Protein AF-A0A521KQH6-F1 (afdb_monomer)

Solvent-accessible surface area (backbone atoms only — not comparable to full-atom values): 3441 Å² total; per-residue (Å²): 130,53,82,46,77,36,83,55,60,48,76,68,36,46,51,55,44,48,52,43,38,75,74,62,29,51,63,43,76,50,62,84,82,61,40,67,59,29,68,74,71,26,49,77,44,86,47,98,89,57,68,46,78,42,75,116

Foldseek 3Di:
DEEEEQDDPDLVSLVVLQVCVVVVYHYHYDDDPCCVVCQVQNRWDDDPVDIGGGHD

Secondary structure (DSSP, 8-state):
--EEEEE--SHHHHHHHHHHHHTT-EEEEE-SSSHHHHHHH-EEE--TT--EEE--

Nearest PDB structures (foldseek):
  8oy0-assembly1_A  TM=4.508E-01  e=4.084E-01  Acinetobacter baumannii ATCC 17978
  8oy0-assembly1_C  TM=4.526E-01  e=6.201E-01  Acinetobacter baumannii ATCC 17978
  8oy0-assembly1_B  TM=4.532E-01  e=7.128E-01  Acinetobacter baumannii ATCC 17978
  2pt2-assembly1_A  TM=2.825E-01  e=2.327E+00  Synechocystis sp. PCC 6803
  1j49-assembly1_B  TM=2.798E-01  e=2.171E+00  Lactobacillus delbrueckii subsp. bulgaricus

pLDDT: mean 94.99, std 4.62, range [73.12, 98.0]

Radius of gyration: 10.51 Å; Cα contacts (8 Å, |Δi|>4): 79; chains: 1; bounding box: 24×22×25 Å

Structure (mmCIF, N/CA/C/O backbone):
data_AF-A0A521KQH6-F1
#
_entry.id   AF-A0A521KQH6-F1
#
loop_
_atom_site.group_PDB
_atom_site.id
_atom_site.type_symbol
_atom_site.label_atom_id
_atom_site.label_alt_id
_atom_site.label_comp_id
_atom_site.label_asym_id
_atom_site.label_entity_id
_atom_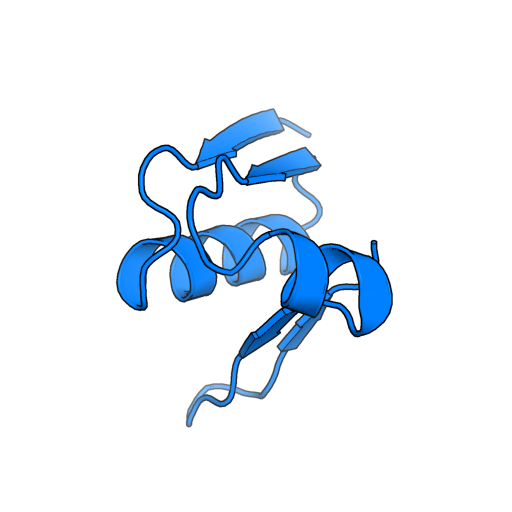site.label_seq_id
_atom_site.pdbx_PDB_ins_code
_atom_site.Cartn_x
_atom_site.Cartn_y
_atom_site.Cartn_z
_atom_site.occupancy
_atom_site.B_iso_or_equiv
_atom_site.auth_seq_id
_atom_site.auth_comp_id
_atom_site.auth_asym_id
_atom_site.auth_atom_id
_atom_site.pdbx_PDB_model_num
ATOM 1 N N . MET A 1 1 ? -10.027 8.345 13.030 1.00 74.62 1 MET A N 1
ATOM 2 C CA . MET A 1 1 ? -9.097 8.527 11.898 1.00 74.62 1 MET A CA 1
ATOM 3 C C . MET A 1 1 ? -7.679 8.399 12.424 1.00 74.62 1 MET A C 1
ATOM 5 O O . MET A 1 1 ? -7.350 9.121 13.357 1.00 74.62 1 MET A O 1
ATOM 9 N N . SER A 1 2 ? -6.871 7.495 11.874 1.00 94.50 2 SER A N 1
ATOM 10 C CA . SER A 1 2 ? -5.461 7.331 12.272 1.00 94.50 2 SER A CA 1
ATOM 11 C C . SER A 1 2 ? -4.564 7.568 11.064 1.00 94.50 2 SER A C 1
ATOM 13 O O . SER A 1 2 ? -4.993 7.302 9.942 1.00 94.50 2 SER A O 1
ATOM 15 N N . ARG A 1 3 ? -3.339 8.045 11.305 1.00 97.94 3 ARG A N 1
ATOM 16 C CA . ARG A 1 3 ? -2.291 8.196 10.287 1.00 97.94 3 ARG A CA 1
ATOM 17 C C . ARG A 1 3 ? -1.328 7.023 10.369 1.00 97.94 3 ARG A C 1
ATOM 19 O O . ARG A 1 3 ? -0.795 6.760 11.446 1.00 97.94 3 ARG A O 1
ATOM 26 N N . VAL A 1 4 ? -1.117 6.327 9.256 1.00 97.94 4 VAL A N 1
ATOM 27 C CA . VAL A 1 4 ? -0.296 5.112 9.199 1.00 97.94 4 VAL A CA 1
ATOM 28 C C . VAL A 1 4 ? 0.733 5.230 8.080 1.00 97.94 4 VAL A C 1
ATOM 30 O O . VAL A 1 4 ? 0.387 5.542 6.946 1.00 97.94 4 VAL A O 1
ATOM 33 N N . ALA A 1 5 ? 1.996 4.944 8.396 1.00 97.94 5 ALA A N 1
ATOM 34 C CA . ALA A 1 5 ? 3.059 4.819 7.407 1.00 97.94 5 ALA A CA 1
ATOM 35 C C . ALA A 1 5 ? 3.376 3.337 7.166 1.00 97.94 5 ALA A C 1
ATOM 37 O O . ALA A 1 5 ? 3.700 2.606 8.103 1.00 97.94 5 ALA A O 1
ATOM 38 N N . ILE A 1 6 ? 3.312 2.901 5.910 1.00 97.44 6 ILE A N 1
ATOM 39 C CA . ILE A 1 6 ? 3.692 1.553 5.491 1.00 97.44 6 ILE A CA 1
ATOM 40 C C . ILE A 1 6 ? 5.150 1.576 5.038 1.00 97.44 6 ILE A C 1
ATOM 42 O O . ILE A 1 6 ? 5.484 2.056 3.953 1.00 97.44 6 ILE A O 1
ATOM 46 N N . ILE A 1 7 ? 6.029 1.042 5.886 1.00 96.25 7 ILE A N 1
ATOM 47 C CA . ILE A 1 7 ? 7.452 0.879 5.584 1.00 96.25 7 ILE A CA 1
ATOM 48 C C . ILE A 1 7 ? 7.668 -0.545 5.071 1.00 96.25 7 ILE A C 1
ATOM 50 O O . ILE A 1 7 ? 7.702 -1.495 5.848 1.00 96.25 7 ILE A O 1
ATOM 54 N N . GLY A 1 8 ? 7.785 -0.688 3.749 1.00 92.75 8 GLY A N 1
ATOM 55 C CA . GLY A 1 8 ? 7.874 -1.990 3.080 1.00 92.75 8 GLY A CA 1
ATOM 56 C C . GLY A 1 8 ? 6.655 -2.290 2.211 1.00 92.75 8 GLY A C 1
ATOM 57 O O . GLY A 1 8 ? 5.891 -3.212 2.485 1.00 92.75 8 GLY A O 1
ATOM 58 N N . SER A 1 9 ? 6.503 -1.528 1.127 1.00 93.00 9 SER A N 1
ATOM 59 C CA . SER A 1 9 ? 5.391 -1.628 0.167 1.00 93.00 9 SER A CA 1
ATOM 60 C C . SER A 1 9 ? 5.569 -2.783 -0.834 1.00 93.00 9 SER A C 1
ATOM 62 O O . SER A 1 9 ? 5.559 -2.589 -2.044 1.00 93.00 9 SER A O 1
ATOM 64 N N . GLY A 1 10 ? 5.820 -3.988 -0.316 1.00 93.06 10 GLY A N 1
ATOM 65 C CA . GLY A 1 10 ? 5.705 -5.237 -1.076 1.00 93.06 10 GLY A CA 1
ATOM 66 C C . GLY A 1 10 ? 4.276 -5.784 -1.018 1.00 93.06 10 GLY A C 1
ATOM 67 O O . GLY A 1 10 ? 3.371 -5.101 -0.550 1.00 93.06 10 GLY A O 1
ATOM 68 N N . ALA A 1 11 ? 4.066 -7.045 -1.407 1.00 94.69 11 ALA A N 1
ATOM 69 C CA . ALA A 1 11 ? 2.727 -7.648 -1.467 1.00 94.69 11 ALA A CA 1
ATOM 70 C C . ALA A 1 11 ? 1.902 -7.472 -0.172 1.00 94.69 11 ALA A C 1
ATOM 72 O O . ALA A 1 11 ? 0.773 -6.991 -0.210 1.00 94.69 11 ALA A O 1
ATOM 73 N N . VAL A 1 12 ? 2.489 -7.802 0.984 1.00 96.62 12 VAL A N 1
ATOM 74 C CA . VAL A 1 12 ? 1.803 -7.728 2.287 1.00 96.62 12 VAL A CA 1
ATOM 75 C C . VAL A 1 12 ? 1.542 -6.282 2.718 1.00 96.62 12 VAL A C 1
ATOM 77 O O . VAL A 1 12 ? 0.447 -5.967 3.180 1.00 96.62 12 VAL A O 1
ATOM 80 N N . GLY A 1 13 ? 2.531 -5.399 2.549 1.00 96.88 13 GLY A N 1
ATOM 81 C CA . GLY A 1 13 ? 2.408 -3.986 2.911 1.00 96.88 13 GLY A CA 1
ATOM 82 C C . GLY A 1 13 ? 1.358 -3.266 2.069 1.00 96.88 13 GLY A C 1
ATOM 83 O O . GLY A 1 13 ? 0.526 -2.549 2.617 1.00 96.88 13 GLY A O 1
ATOM 84 N N . CYS A 1 14 ? 1.339 -3.517 0.758 1.00 96.69 14 CYS A N 1
ATOM 85 C CA . CYS A 1 14 ? 0.322 -2.983 -0.142 1.00 96.69 14 CYS A CA 1
ATOM 86 C C . CYS A 1 14 ? -1.073 -3.513 0.200 1.00 96.69 14 CYS A C 1
ATOM 88 O O . CYS A 1 14 ? -2.003 -2.721 0.278 1.00 96.69 14 CYS A O 1
ATOM 90 N N . TYR A 1 15 ? -1.220 -4.815 0.474 1.00 98.00 15 TYR A N 1
ATOM 91 C CA . TYR A 1 15 ? -2.518 -5.400 0.821 1.00 98.00 15 TYR A CA 1
ATOM 92 C C . TYR A 1 15 ? -3.115 -4.784 2.091 1.00 98.00 15 TYR A C 1
ATOM 94 O O . TYR A 1 15 ? -4.221 -4.246 2.067 1.00 98.00 15 TYR A O 1
ATOM 102 N N . TYR A 1 16 ? -2.382 -4.822 3.207 1.00 97.94 16 TYR A N 1
ATOM 103 C CA . TYR A 1 16 ? -2.910 -4.303 4.470 1.00 97.94 16 TYR A CA 1
ATOM 104 C C . TYR A 1 16 ? -2.981 -2.778 4.489 1.00 97.94 16 TYR A C 1
ATOM 106 O O . TYR A 1 16 ? -3.921 -2.229 5.054 1.00 97.94 16 TYR A O 1
ATOM 114 N N . GLY A 1 17 ? -2.043 -2.088 3.837 1.00 97.56 17 GLY A N 1
ATOM 115 C CA . GLY A 1 17 ? -2.130 -0.643 3.654 1.00 97.56 17 GLY A CA 1
ATOM 116 C C . GLY A 1 17 ? -3.381 -0.241 2.872 1.00 97.56 17 GLY A C 1
ATOM 117 O O . GLY A 1 17 ? -4.085 0.673 3.290 1.00 97.56 17 GLY A O 1
ATOM 118 N N . ALA A 1 18 ? -3.712 -0.963 1.797 1.00 97.62 18 ALA A N 1
ATOM 119 C CA . ALA A 1 18 ? -4.928 -0.719 1.026 1.00 97.62 18 ALA A CA 1
ATOM 120 C C . ALA A 1 18 ? -6.198 -0.993 1.837 1.00 97.62 18 ALA A C 1
ATOM 122 O O . ALA A 1 18 ? -7.122 -0.188 1.802 1.00 97.62 18 ALA A O 1
ATOM 123 N N . ARG A 1 19 ? -6.224 -2.061 2.643 1.00 97.69 19 ARG A N 1
ATOM 124 C CA . ARG A 1 19 ? -7.340 -2.340 3.565 1.00 97.69 19 ARG A CA 1
ATOM 125 C C . ARG A 1 19 ? -7.516 -1.258 4.629 1.00 97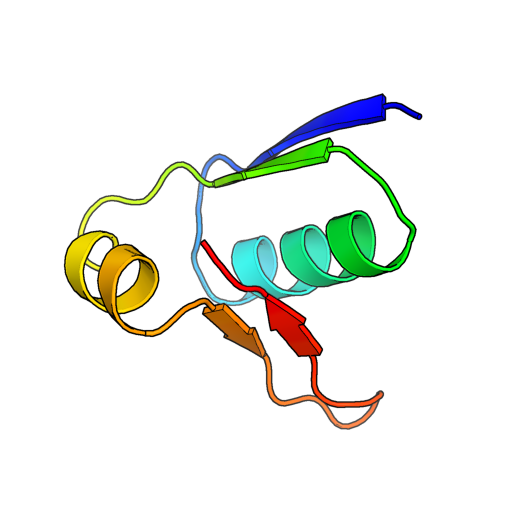.69 19 ARG A C 1
ATOM 127 O O . ARG A 1 19 ? -8.639 -0.906 4.972 1.00 97.69 19 ARG A O 1
ATOM 134 N N . LEU A 1 20 ? -6.418 -0.709 5.145 1.00 97.75 20 LEU A N 1
ATOM 135 C CA . LEU A 1 20 ? -6.472 0.417 6.078 1.00 97.75 20 LEU A CA 1
ATOM 136 C C . LEU A 1 20 ? -7.013 1.682 5.396 1.00 97.75 20 LEU A C 1
ATOM 138 O O . LEU A 1 20 ? -7.823 2.388 5.993 1.00 97.75 20 LEU A O 1
ATOM 142 N N . ALA A 1 21 ? -6.611 1.949 4.154 1.00 97.12 21 ALA A N 1
ATOM 143 C CA . ALA A 1 21 ? -7.128 3.075 3.379 1.00 97.12 21 ALA A CA 1
ATOM 144 C C . ALA A 1 21 ? -8.627 2.914 3.059 1.00 97.12 21 ALA A C 1
ATOM 146 O O . ALA A 1 21 ? -9.393 3.854 3.247 1.00 97.12 21 ALA A O 1
ATOM 147 N N . GLU A 1 22 ? -9.064 1.711 2.672 1.00 96.88 22 GLU A N 1
ATOM 148 C CA . GLU A 1 22 ? -10.476 1.359 2.445 1.00 96.88 22 GLU A CA 1
ATOM 149 C C . GLU A 1 22 ? -11.333 1.569 3.706 1.00 96.88 22 GLU A C 1
ATOM 151 O O . GLU A 1 22 ? -12.445 2.086 3.632 1.00 96.88 22 GLU A O 1
ATOM 156 N N . ALA A 1 23 ? -10.788 1.258 4.887 1.00 96.62 23 ALA A N 1
ATOM 157 C CA . ALA A 1 23 ? -11.426 1.531 6.176 1.00 96.62 23 ALA A CA 1
ATOM 158 C C . ALA A 1 23 ? -11.417 3.025 6.580 1.00 96.62 23 ALA A C 1
ATOM 160 O O . ALA A 1 23 ? -11.863 3.379 7.674 1.00 96.62 23 ALA A O 1
ATOM 161 N N . GLY A 1 24 ? -10.912 3.913 5.718 1.00 96.56 24 GLY A N 1
ATOM 162 C CA . GLY A 1 24 ? -10.900 5.360 5.911 1.00 96.56 24 GLY A CA 1
ATOM 163 C C . GLY A 1 24 ? -9.698 5.887 6.694 1.00 96.56 24 GLY A C 1
ATOM 164 O O . GLY A 1 24 ? -9.722 7.034 7.125 1.00 96.56 24 GLY A O 1
ATOM 165 N N . HIS A 1 25 ? -8.644 5.103 6.925 1.00 97.50 25 HIS A N 1
ATOM 166 C CA . HIS A 1 25 ? -7.424 5.630 7.546 1.00 97.50 25 HIS A CA 1
ATOM 167 C C . HIS A 1 25 ? -6.576 6.420 6.537 1.00 97.50 25 HIS A C 1
ATOM 169 O O . HIS A 1 25 ? -6.571 6.131 5.344 1.00 97.50 25 HIS 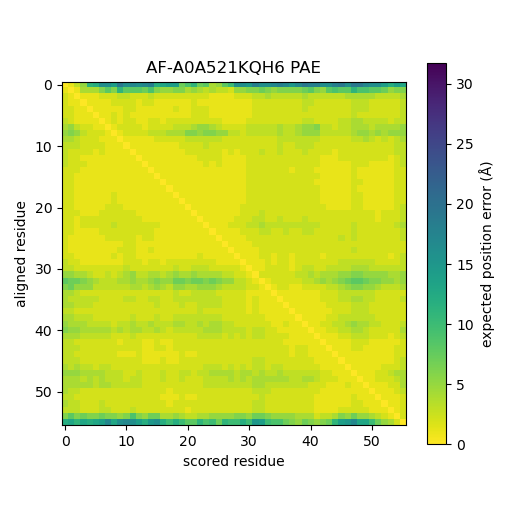A O 1
ATOM 175 N N . GLU A 1 26 ? -5.811 7.402 7.020 1.00 97.44 26 GLU A N 1
ATOM 176 C CA . GLU A 1 26 ? -4.852 8.126 6.183 1.00 97.44 26 GLU A CA 1
ATOM 177 C C . GLU A 1 26 ? -3.560 7.302 6.102 1.00 97.44 26 GLU A C 1
ATOM 179 O O . GLU A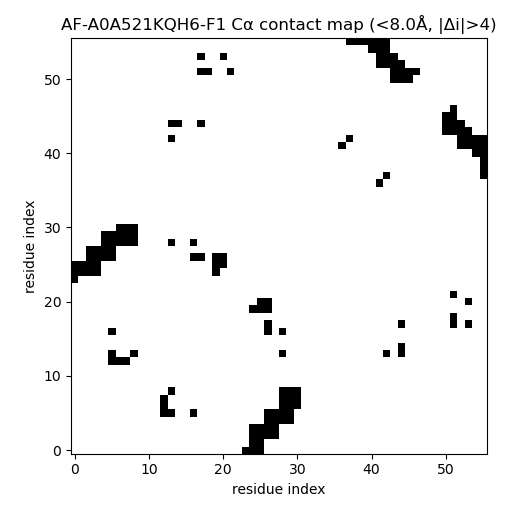 1 26 ? -2.812 7.205 7.082 1.00 97.44 26 GLU A O 1
ATOM 184 N N . VAL A 1 27 ? -3.322 6.673 4.951 1.00 97.25 27 VAL A N 1
ATOM 185 C CA . VAL A 1 27 ? -2.220 5.726 4.746 1.00 97.25 27 VAL A CA 1
ATOM 186 C C . VAL A 1 27 ? -1.201 6.299 3.772 1.00 97.25 27 VAL A C 1
ATOM 188 O O . VAL A 1 27 ? -1.544 6.701 2.668 1.00 97.25 27 VAL A O 1
ATOM 191 N N . HIS A 1 28 ? 0.067 6.285 4.175 1.00 96.62 28 HIS A N 1
ATOM 192 C CA . HIS A 1 28 ? 1.195 6.722 3.356 1.00 96.62 28 HIS A CA 1
ATOM 193 C C . HIS A 1 28 ? 2.140 5.550 3.105 1.00 96.62 28 HIS A C 1
ATOM 195 O O . HIS A 1 28 ? 2.574 4.883 4.045 1.00 96.62 28 HIS A O 1
ATOM 201 N N . PHE A 1 29 ? 2.487 5.304 1.845 1.00 96.75 29 PHE A N 1
ATOM 202 C CA . PHE A 1 29 ? 3.368 4.206 1.450 1.00 96.75 29 PHE A CA 1
ATOM 203 C C . PHE A 1 29 ? 4.781 4.712 1.184 1.00 96.75 29 PHE A C 1
ATOM 205 O O . PHE A 1 29 ? 4.987 5.594 0.352 1.00 96.75 29 PHE A O 1
ATOM 212 N N . LEU A 1 30 ? 5.778 4.107 1.833 1.00 96.19 30 LEU A N 1
ATOM 213 C CA . LEU A 1 30 ? 7.168 4.303 1.440 1.00 96.19 30 LEU A CA 1
ATOM 214 C C . LEU A 1 30 ? 7.534 3.258 0.383 1.00 96.19 30 LEU A C 1
ATOM 216 O O . LEU A 1 30 ? 7.618 2.056 0.665 1.00 96.19 30 LEU A O 1
ATOM 220 N N . MET A 1 31 ? 7.733 3.724 -0.846 1.00 94.38 31 MET A N 1
ATOM 221 C CA . MET A 1 31 ? 8.091 2.908 -2.006 1.00 94.38 31 MET A CA 1
ATOM 222 C C . MET A 1 31 ? 9.505 3.245 -2.479 1.00 94.38 31 MET A C 1
ATOM 224 O O . MET A 1 31 ? 9.961 4.374 -2.329 1.00 94.38 31 MET A O 1
ATOM 228 N N . ARG A 1 32 ? 10.213 2.252 -3.040 1.00 90.69 32 ARG A N 1
ATOM 229 C CA . ARG A 1 32 ? 11.578 2.441 -3.571 1.00 90.69 32 ARG A CA 1
ATOM 230 C C . ARG A 1 32 ? 11.667 2.271 -5.081 1.00 90.69 32 ARG A C 1
ATOM 232 O O . ARG A 1 32 ? 12.197 3.141 -5.749 1.00 90.69 32 ARG A O 1
ATOM 239 N N . ARG A 1 33 ? 11.226 1.124 -5.607 1.00 90.25 33 ARG A N 1
ATOM 240 C CA . ARG A 1 33 ? 11.345 0.801 -7.041 1.00 90.25 33 ARG A CA 1
ATOM 241 C C . ARG A 1 33 ? 10.068 1.113 -7.807 1.00 90.25 33 ARG A C 1
ATOM 243 O O . ARG A 1 33 ? 10.133 1.701 -8.871 1.00 90.25 33 ARG A O 1
ATOM 250 N N . ASP A 1 34 ? 8.926 0.781 -7.218 1.00 91.62 34 ASP A N 1
ATOM 251 C CA . ASP A 1 34 ? 7.632 0.825 -7.908 1.00 91.62 34 ASP A CA 1
ATOM 252 C C . ASP A 1 34 ? 6.888 2.157 -7.707 1.00 91.62 34 ASP A C 1
ATOM 254 O O . ASP A 1 34 ? 5.734 2.292 -8.102 1.00 91.62 34 ASP A O 1
ATOM 258 N N . TYR A 1 35 ? 7.550 3.153 -7.100 1.00 93.69 35 TYR A N 1
ATOM 259 C CA . TYR A 1 35 ? 6.946 4.451 -6.796 1.00 93.69 35 TYR A CA 1
ATOM 260 C C . TYR A 1 35 ? 6.416 5.148 -8.051 1.00 93.69 35 TYR A C 1
ATOM 262 O O . TYR A 1 35 ? 5.271 5.572 -8.056 1.00 93.69 35 TYR A O 1
ATOM 270 N N . GLU A 1 36 ? 7.208 5.239 -9.123 1.00 94.62 36 GLU A N 1
ATOM 271 C CA . GLU A 1 36 ? 6.796 5.946 -10.347 1.00 94.62 36 GLU A CA 1
ATOM 272 C C . GLU A 1 36 ? 5.584 5.287 -11.022 1.00 94.62 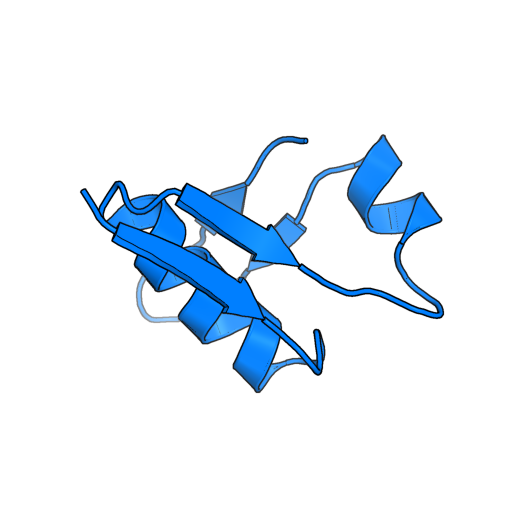36 GLU A C 1
ATOM 274 O O . GLU A 1 36 ? 4.685 5.973 -11.515 1.00 94.62 36 GLU A O 1
ATOM 279 N N . ALA A 1 37 ? 5.518 3.953 -10.997 1.00 93.88 37 ALA A N 1
ATOM 280 C CA . ALA A 1 37 ? 4.381 3.202 -11.518 1.00 93.88 37 ALA A CA 1
ATOM 281 C C . ALA A 1 37 ? 3.109 3.469 -10.697 1.00 93.88 37 ALA A C 1
ATOM 283 O O . ALA A 1 37 ? 2.054 3.748 -11.262 1.00 93.88 37 ALA A O 1
ATOM 284 N N . VAL A 1 38 ? 3.212 3.453 -9.365 1.00 94.44 38 VAL A N 1
ATOM 285 C CA . VAL A 1 38 ? 2.063 3.706 -8.481 1.00 94.44 38 VAL A CA 1
ATOM 286 C C . VAL A 1 38 ? 1.646 5.177 -8.510 1.00 94.44 38 VAL A C 1
ATOM 288 O O . VAL A 1 38 ? 0.460 5.479 -8.547 1.00 94.44 38 VAL A O 1
ATOM 291 N N . ALA A 1 39 ? 2.597 6.108 -8.563 1.00 92.88 39 ALA A N 1
ATOM 292 C CA . ALA A 1 39 ? 2.310 7.538 -8.634 1.00 92.88 39 ALA A CA 1
ATOM 293 C C . ALA A 1 39 ? 1.596 7.936 -9.939 1.00 92.88 39 ALA A C 1
ATOM 295 O O . ALA A 1 39 ? 0.854 8.917 -9.952 1.00 92.88 39 ALA A O 1
ATOM 296 N N . SER A 1 40 ? 1.811 7.190 -11.030 1.00 94.31 40 SER A N 1
ATOM 297 C CA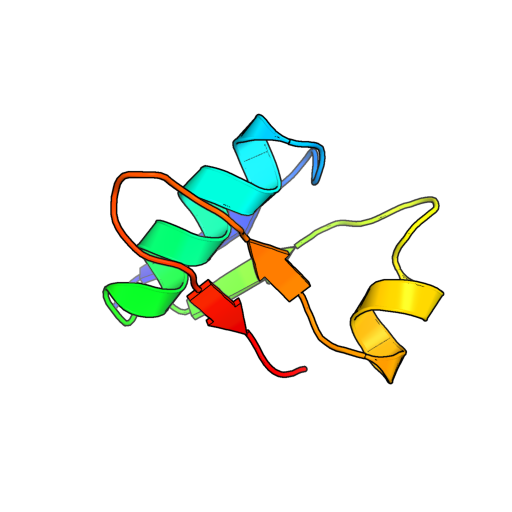 . SER A 1 40 ? 1.162 7.447 -12.322 1.00 94.31 40 SER A CA 1
ATOM 298 C C . SER A 1 40 ? -0.148 6.678 -12.524 1.00 94.31 40 SER A C 1
ATOM 300 O O . SER A 1 40 ? -1.047 7.206 -13.175 1.00 94.31 40 SER A O 1
ATOM 302 N N . GLY A 1 41 ? -0.270 5.460 -11.984 1.00 93.25 41 GLY A N 1
ATOM 303 C CA . GLY A 1 41 ? -1.400 4.557 -12.247 1.00 93.25 41 GLY A CA 1
ATOM 304 C C . GLY A 1 41 ? -2.226 4.139 -11.027 1.00 93.25 41 GLY A C 1
ATOM 305 O O . GLY A 1 41 ? -3.146 3.331 -11.175 1.00 93.25 41 GLY A O 1
ATOM 306 N N . GLY A 1 42 ? -1.897 4.652 -9.841 1.00 95.31 42 GLY A N 1
ATOM 307 C CA . GLY A 1 42 ? -2.473 4.221 -8.570 1.00 95.31 42 GLY A CA 1
ATOM 308 C C . GLY A 1 42 ? -1.966 2.850 -8.112 1.00 95.31 42 GLY A C 1
ATOM 309 O O . GLY A 1 42 ? -1.179 2.176 -8.784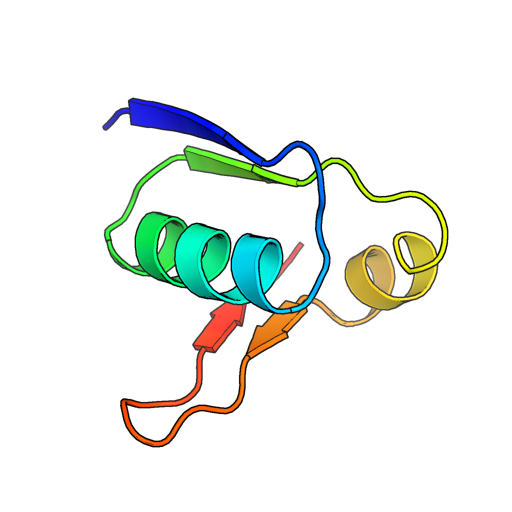 1.00 95.31 42 GLY A O 1
ATOM 310 N N . LEU A 1 43 ? -2.430 2.419 -6.939 1.00 96.00 43 LEU A N 1
ATOM 311 C CA . LEU A 1 43 ? -2.164 1.091 -6.390 1.00 96.00 43 LEU A CA 1
ATOM 312 C C . LEU A 1 43 ? -3.381 0.190 -6.614 1.00 96.00 43 LEU A C 1
ATOM 314 O O . LEU A 1 43 ? -4.472 0.467 -6.121 1.00 96.00 43 LEU A O 1
ATOM 318 N N . HIS A 1 44 ? -3.175 -0.917 -7.326 1.00 96.56 44 HIS A N 1
ATOM 319 C CA . HIS A 1 44 ? -4.199 -1.934 -7.574 1.00 96.56 44 HIS A CA 1
ATOM 320 C C . HIS A 1 44 ? -3.897 -3.179 -6.747 1.00 96.56 44 HIS A C 1
ATOM 322 O O . HIS A 1 44 ? -2.825 -3.774 -6.872 1.00 96.56 44 HIS A O 1
ATOM 328 N N . VAL A 1 45 ? -4.846 -3.585 -5.909 1.00 97.00 45 VAL A N 1
ATOM 329 C CA . VAL A 1 45 ? -4.773 -4.801 -5.099 1.00 97.00 45 VAL A CA 1
ATOM 330 C C . VAL A 1 45 ? -5.878 -5.738 -5.554 1.00 97.00 45 VAL A C 1
ATOM 332 O O . VAL A 1 45 ? -7.046 -5.487 -5.284 1.00 97.00 45 VAL A O 1
ATOM 335 N N . VAL A 1 46 ? -5.500 -6.827 -6.222 1.00 97.81 46 VAL A N 1
ATOM 336 C CA . VAL A 1 46 ? -6.435 -7.882 -6.630 1.00 97.81 46 VAL A CA 1
ATOM 337 C C . VAL A 1 46 ? -6.514 -8.928 -5.526 1.00 97.81 46 VAL A C 1
ATOM 339 O O . VAL A 1 46 ? -5.482 -9.460 -5.102 1.00 97.81 46 VAL A O 1
ATOM 342 N N . SER A 1 47 ? -7.715 -9.224 -5.035 1.00 96.81 47 SER A N 1
ATOM 343 C CA . SER A 1 47 ? -7.906 -10.162 -3.928 1.00 96.81 47 SER A CA 1
ATOM 344 C C . SER A 1 47 ? -9.214 -10.933 -4.039 1.00 96.81 47 SER A C 1
ATOM 346 O O . SER A 1 47 ? -10.249 -10.407 -4.435 1.00 96.81 47 SER A O 1
ATOM 348 N N . LYS A 1 48 ? -9.200 -12.183 -3.561 1.00 97.19 48 LYS A N 1
ATOM 349 C CA . LYS A 1 48 ? -10.419 -12.988 -3.370 1.00 97.19 48 LYS A CA 1
ATOM 350 C C . LYS A 1 48 ? -11.451 -12.306 -2.460 1.00 97.19 48 LYS A C 1
ATOM 352 O O . LYS A 1 48 ? -12.633 -12.615 -2.539 1.00 97.19 48 LYS A O 1
ATOM 357 N N . ASP A 1 49 ? -10.988 -11.402 -1.599 1.00 96.00 49 ASP A N 1
ATOM 358 C CA . ASP A 1 49 ? -11.800 -10.682 -0.622 1.00 96.00 49 ASP A CA 1
ATOM 359 C C . ASP A 1 49 ? -12.268 -9.316 -1.179 1.00 96.00 49 ASP A C 1
ATOM 361 O O . ASP A 1 49 ? -12.612 -8.416 -0.413 1.00 96.00 49 ASP A O 1
ATOM 365 N N . GLY A 1 50 ? -12.226 -9.132 -2.502 1.00 97.56 50 GLY A N 1
ATOM 366 C CA . GLY A 1 50 ? -12.569 -7.891 -3.196 1.00 97.56 50 GLY A CA 1
ATOM 367 C C . GLY A 1 50 ? -11.336 -7.083 -3.596 1.00 97.56 50 GLY A C 1
ATOM 368 O O . GLY A 1 50 ? -10.391 -6.943 -2.814 1.00 97.56 50 GLY A O 1
ATOM 369 N N . ASP A 1 51 ? -11.371 -6.563 -4.821 1.00 97.88 51 ASP A N 1
ATOM 370 C CA . ASP A 1 51 ? -10.303 -5.747 -5.387 1.00 97.88 51 ASP A CA 1
ATOM 371 C C . ASP A 1 51 ? -10.361 -4.317 -4.841 1.00 97.88 51 ASP A C 1
ATOM 373 O O . ASP A 1 51 ? -11.439 -3.766 -4.620 1.00 97.88 51 ASP A O 1
ATOM 377 N N . ILE A 1 52 ? -9.192 -3.706 -4.653 1.00 97.69 52 ILE A N 1
ATOM 378 C CA . ILE A 1 52 ? -9.054 -2.336 -4.155 1.00 97.69 52 ILE A CA 1
ATOM 379 C C . ILE A 1 52 ? -8.226 -1.538 -5.150 1.00 97.69 52 ILE A C 1
ATOM 381 O O . ILE A 1 52 ? -7.121 -1.941 -5.523 1.00 97.69 52 ILE A O 1
ATOM 385 N N . HIS A 1 53 ? -8.747 -0.377 -5.530 1.00 96.88 53 HIS A N 1
ATOM 386 C CA . HIS A 1 53 ? -8.011 0.619 -6.285 1.00 96.88 53 HIS A CA 1
ATOM 387 C C . HIS A 1 53 ? -7.825 1.862 -5.420 1.00 96.88 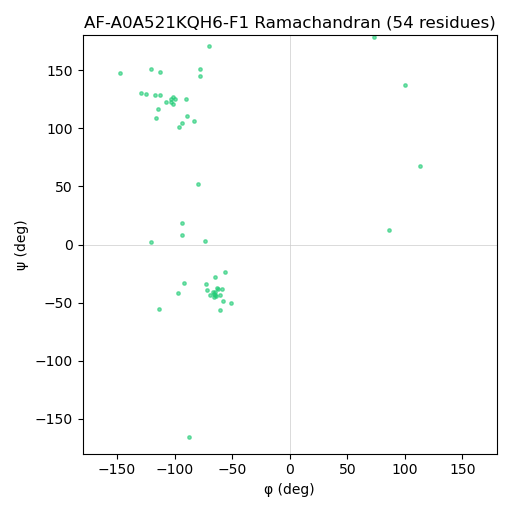53 HIS A C 1
ATOM 389 O O . HIS A 1 53 ? -8.803 2.485 -5.007 1.00 96.88 53 HIS A O 1
ATOM 395 N N . LEU A 1 54 ? -6.569 2.189 -5.118 1.00 95.31 54 LEU A N 1
ATOM 396 C CA . LEU A 1 54 ? -6.215 3.445 -4.473 1.00 95.31 54 LEU A CA 1
ATOM 397 C C . LEU A 1 54 ? -5.643 4.391 -5.522 1.00 95.31 54 LEU A C 1
ATOM 399 O O . LEU A 1 54 ? -4.632 4.082 -6.161 1.00 95.31 54 LEU A O 1
ATOM 403 N N . ASP A 1 55 ? -6.279 5.547 -5.646 1.00 88.25 55 ASP A N 1
ATOM 404 C CA . ASP A 1 55 ? -5.726 6.681 -6.373 1.00 88.25 55 ASP A CA 1
ATOM 405 C C . ASP A 1 55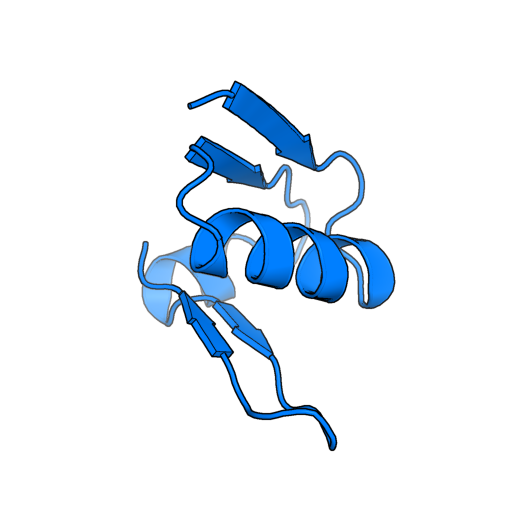 ? -4.526 7.293 -5.623 1.00 88.25 55 ASP A C 1
ATOM 407 O O . ASP A 1 55 ? -4.218 6.921 -4.487 1.00 88.25 55 ASP A O 1
ATOM 411 N N . ARG A 1 56 ? -3.834 8.219 -6.297 1.00 73.12 56 ARG A N 1
ATOM 412 C CA . ARG A 1 56 ? -2.660 8.950 -5.785 1.00 73.12 56 ARG A CA 1
ATOM 413 C C . ARG A 1 56 ? -2.883 9.683 -4.461 1.00 73.12 56 ARG A C 1
ATOM 415 O O . ARG A 1 56 ? -3.937 10.346 -4.317 1.00 73.12 56 ARG A O 1
#

Sequence (56 aa):
MSRVAIIGSGAVGCYYGARLAEAGHEVHFLMRRDYEAVASGGLHVVSKDGDIHLDR

Mean predicted aligned error: 2.53 Å